Protein AF-A0A924U7W9-F1 (afdb_monomer_lite)

Radius of gyration: 25.16 Å; chains: 1; bounding box: 61×23×74 Å

Secondary structure (DSSP, 8-state):
----PPP--------TTHHHHHHHHHHHHHHHHHHHHHHHHHHHHHHHHHHHHHSTT---HHHHHHHHHHHHHHHHHGGG--

Structure (mmCIF, N/CA/C/O backbone):
data_AF-A0A924U7W9-F1
#
_entry.id   AF-A0A924U7W9-F1
#
loop_
_atom_site.group_PDB
_atom_site.id
_atom_site.type_symbol
_atom_site.label_atom_id
_atom_site.label_alt_id
_atom_site.label_comp_id
_atom_site.label_asym_id
_atom_site.label_entity_id
_atom_site.label_seq_id
_atom_site.pdbx_PDB_ins_code
_atom_site.Cartn_x
_atom_site.Cartn_y
_atom_site.Cartn_z
_atom_site.occupancy
_atom_site.B_iso_or_equiv
_atom_site.auth_seq_id
_atom_site.auth_comp_id
_atom_site.auth_asym_id
_atom_site.auth_atom_id
_atom_site.pdbx_PDB_model_num
ATOM 1 N N . MET A 1 1 ? 43.965 16.128 -51.311 1.00 59.28 1 MET A N 1
ATOM 2 C CA . MET A 1 1 ? 43.609 14.720 -51.059 1.00 59.28 1 MET A CA 1
ATOM 3 C C . MET A 1 1 ? 43.878 14.453 -49.594 1.00 59.28 1 MET A C 1
ATOM 5 O O . MET A 1 1 ? 45.030 14.272 -49.257 1.00 59.28 1 MET A O 1
ATOM 9 N N . GLU A 1 2 ? 42.858 14.579 -48.749 1.00 62.56 2 GLU A N 1
ATOM 10 C CA . GLU A 1 2 ? 42.710 13.858 -47.471 1.00 62.56 2 GLU A CA 1
ATOM 11 C C . GLU A 1 2 ? 41.320 14.248 -46.945 1.00 62.56 2 GLU A C 1
ATOM 13 O O . GLU A 1 2 ? 41.146 15.082 -46.059 1.00 62.56 2 GLU A O 1
ATOM 18 N N . SER A 1 3 ? 40.286 13.751 -47.619 1.00 64.94 3 SER A N 1
ATOM 19 C CA . SER A 1 3 ? 38.934 13.741 -47.072 1.00 64.94 3 SER A CA 1
ATOM 20 C C . SER A 1 3 ? 38.945 12.757 -45.908 1.00 64.94 3 SER A C 1
ATOM 22 O O . SER A 1 3 ? 38.799 11.554 -46.120 1.00 64.94 3 SER A O 1
ATOM 24 N N . ALA A 1 4 ? 39.207 13.273 -44.705 1.00 67.44 4 ALA A N 1
ATOM 25 C CA . ALA A 1 4 ? 39.150 12.516 -43.467 1.00 67.44 4 ALA A CA 1
ATOM 26 C C . ALA A 1 4 ? 37.767 11.859 -43.361 1.00 67.44 4 ALA A C 1
ATOM 28 O O . ALA A 1 4 ? 36.743 12.534 -43.255 1.00 67.44 4 ALA A O 1
ATOM 29 N N . MET A 1 5 ? 37.750 10.535 -43.476 1.00 74.62 5 MET A N 1
ATOM 30 C CA . MET A 1 5 ? 36.552 9.725 -43.315 1.00 74.62 5 MET A CA 1
ATOM 31 C C . MET A 1 5 ? 36.066 9.892 -41.866 1.00 74.62 5 MET A C 1
ATOM 33 O O . MET A 1 5 ? 36.864 9.670 -40.953 1.00 74.62 5 MET A O 1
ATOM 37 N N . PRO A 1 6 ? 34.806 10.296 -41.620 1.00 73.19 6 PRO A N 1
ATOM 38 C CA . PRO A 1 6 ? 34.272 10.306 -40.266 1.00 73.19 6 PRO A CA 1
ATOM 39 C C . PRO A 1 6 ? 34.270 8.862 -39.756 1.00 73.19 6 PRO A C 1
ATOM 41 O O . PRO A 1 6 ? 33.634 7.992 -40.351 1.00 73.19 6 PRO A O 1
ATOM 44 N N . ILE A 1 7 ? 35.036 8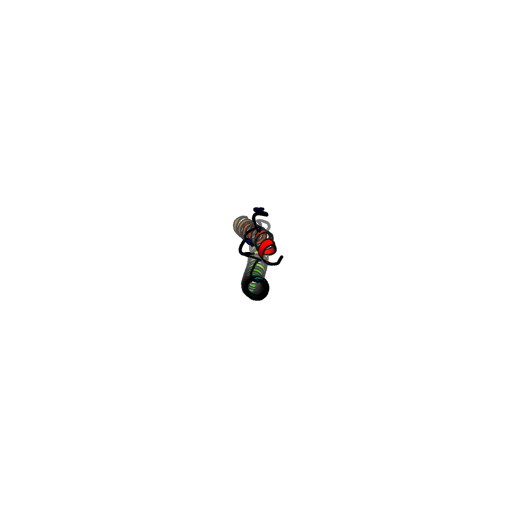.597 -38.695 1.00 75.06 7 ILE A N 1
ATOM 45 C CA . ILE A 1 7 ? 35.002 7.312 -37.995 1.00 75.06 7 ILE A CA 1
ATOM 46 C C . ILE A 1 7 ? 33.554 7.136 -37.508 1.00 75.06 7 ILE A C 1
ATOM 48 O O . ILE A 1 7 ? 33.060 8.035 -36.824 1.00 75.06 7 ILE A O 1
ATOM 52 N N . PRO A 1 8 ? 32.845 6.051 -37.866 1.00 72.75 8 PRO A N 1
ATOM 53 C CA . PRO A 1 8 ? 31.521 5.809 -37.318 1.00 72.75 8 PRO A CA 1
ATOM 54 C C . PRO A 1 8 ? 31.662 5.615 -35.806 1.00 72.75 8 PRO A C 1
ATOM 56 O O . PRO A 1 8 ? 32.307 4.671 -35.349 1.00 72.75 8 PRO A O 1
ATOM 59 N N . GLU A 1 9 ? 31.102 6.547 -35.037 1.00 74.50 9 GLU A N 1
ATOM 60 C CA . GLU A 1 9 ? 30.960 6.405 -33.591 1.00 74.50 9 GLU A CA 1
ATOM 61 C C . GLU A 1 9 ? 30.165 5.112 -33.331 1.00 74.50 9 GLU A C 1
ATOM 63 O O . GLU A 1 9 ? 29.141 4.902 -33.991 1.00 74.50 9 GLU A O 1
ATOM 68 N N . PRO A 1 10 ? 30.612 4.207 -32.442 1.00 70.38 10 PRO A N 1
ATOM 69 C CA . PRO A 1 10 ? 29.806 3.054 -32.075 1.00 70.38 10 PRO A CA 1
ATOM 70 C C . PRO A 1 10 ? 28.514 3.554 -31.425 1.00 70.38 10 PRO A C 1
ATOM 72 O O . PRO A 1 10 ? 28.519 4.039 -30.293 1.00 70.38 10 PRO A O 1
ATOM 75 N N . ASP A 1 11 ? 27.417 3.452 -32.172 1.00 64.94 11 ASP A N 1
ATOM 76 C CA . ASP A 1 11 ? 26.061 3.749 -31.73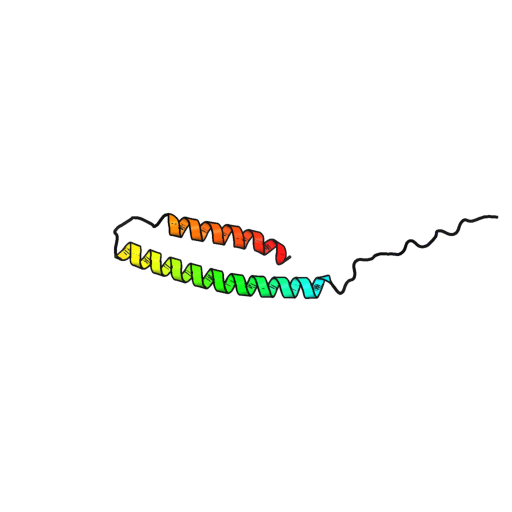0 1.00 64.94 11 ASP A CA 1
ATOM 77 C C . ASP A 1 11 ? 25.698 2.794 -30.588 1.00 64.94 11 ASP A C 1
ATOM 79 O O . ASP A 1 11 ? 25.307 1.648 -30.804 1.00 64.94 11 ASP A O 1
ATOM 83 N N . HIS A 1 12 ? 25.876 3.253 -29.348 1.00 62.62 12 HIS A N 1
ATOM 84 C CA . HIS A 1 12 ? 25.313 2.604 -28.167 1.00 62.62 12 HIS A CA 1
ATOM 85 C C . HIS A 1 12 ? 23.844 3.026 -28.072 1.00 62.62 12 HIS A C 1
ATOM 87 O O . HIS A 1 12 ? 23.433 3.734 -27.150 1.00 62.62 12 HIS A O 1
ATOM 93 N N . GLY A 1 13 ? 23.060 2.642 -29.079 1.00 59.78 13 GLY A N 1
ATOM 94 C CA . GLY A 1 13 ? 21.613 2.737 -29.021 1.00 59.78 13 GLY A CA 1
ATOM 95 C C . GLY A 1 13 ? 21.120 1.897 -27.837 1.00 59.78 13 GLY A C 1
ATOM 96 O O . GLY A 1 13 ? 21.627 0.794 -27.634 1.00 59.78 13 GLY A O 1
ATOM 97 N N . PRO A 1 14 ? 20.179 2.394 -27.017 1.00 61.78 14 PRO A N 1
ATOM 98 C CA . PRO A 1 14 ? 19.691 1.654 -25.860 1.00 61.78 14 PRO A CA 1
ATOM 99 C C . PRO A 1 14 ? 19.123 0.309 -26.319 1.00 61.78 14 PRO A C 1
ATOM 101 O O . PRO A 1 14 ? 18.189 0.288 -27.123 1.00 61.78 14 PRO A O 1
ATOM 104 N N . ASP A 1 15 ? 19.686 -0.795 -25.816 1.00 60.59 15 ASP A N 1
ATOM 105 C CA . ASP A 1 15 ? 19.259 -2.158 -26.132 1.00 60.59 15 ASP A CA 1
ATOM 106 C C . ASP A 1 15 ? 17.728 -2.289 -25.975 1.00 60.59 15 ASP A C 1
ATOM 108 O O . ASP A 1 15 ? 17.205 -2.246 -24.854 1.00 60.59 15 ASP A O 1
ATOM 112 N N . PRO A 1 16 ? 16.962 -2.455 -27.073 1.00 56.06 16 PRO A N 1
ATOM 113 C CA . PRO A 1 16 ? 15.496 -2.380 -27.032 1.00 56.06 16 PRO A CA 1
ATOM 114 C C . PRO A 1 16 ? 14.841 -3.492 -26.202 1.00 56.06 16 PRO A C 1
ATOM 116 O O . PRO A 1 16 ? 13.679 -3.388 -25.804 1.00 56.06 16 PRO A O 1
ATOM 119 N N . HIS A 1 17 ? 15.579 -4.571 -25.945 1.00 53.50 17 HIS A N 1
ATOM 120 C CA . HIS A 1 17 ? 15.071 -5.772 -25.295 1.00 53.50 17 HIS A CA 1
ATOM 121 C C . HIS A 1 17 ? 15.098 -5.706 -23.760 1.00 53.50 17 HIS A C 1
ATOM 123 O O . HIS A 1 17 ? 14.329 -6.429 -23.125 1.00 53.50 17 HIS A O 1
ATOM 129 N N . ASP A 1 18 ? 15.883 -4.804 -23.160 1.00 58.38 18 ASP A N 1
ATOM 130 C CA . ASP A 1 18 ? 16.082 -4.777 -21.702 1.00 58.38 18 ASP A CA 1
ATOM 131 C C . ASP A 1 18 ? 15.014 -3.949 -20.948 1.00 58.38 18 ASP A C 1
ATOM 133 O O . ASP A 1 18 ? 14.816 -4.090 -19.743 1.00 58.38 18 ASP A O 1
ATOM 137 N N . SER A 1 19 ? 14.226 -3.127 -21.656 1.00 70.06 19 SER A N 1
ATOM 138 C CA . SER A 1 19 ? 13.230 -2.239 -21.025 1.00 70.06 19 SER A CA 1
ATOM 139 C C . SER A 1 19 ? 11.827 -2.835 -20.869 1.00 70.06 19 SER A C 1
ATOM 141 O O . SER A 1 19 ? 11.131 -2.504 -19.910 1.00 70.06 19 SER A O 1
ATOM 143 N N . LEU A 1 20 ? 11.363 -3.704 -21.775 1.00 80.38 20 LEU A N 1
ATOM 144 C CA . LEU A 1 20 ? 9.984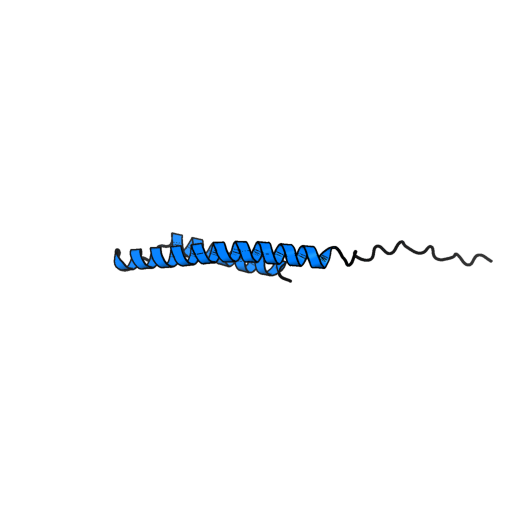 -4.217 -21.703 1.00 80.38 20 LEU A CA 1
ATOM 145 C C . LEU A 1 20 ? 9.823 -5.254 -20.582 1.00 80.38 20 LEU A C 1
ATOM 147 O O . LEU A 1 20 ? 8.913 -5.146 -19.762 1.00 80.38 20 LEU A O 1
ATOM 151 N N . LEU A 1 21 ? 10.722 -6.241 -20.526 1.00 83.12 21 LEU A N 1
ATOM 152 C CA . LEU A 1 21 ? 10.668 -7.313 -19.527 1.00 83.12 21 LEU A CA 1
ATOM 153 C C . LEU A 1 21 ? 10.909 -6.783 -18.110 1.00 83.12 21 LEU A C 1
ATOM 155 O O . LEU A 1 21 ? 10.205 -7.188 -17.187 1.00 83.12 21 LEU A O 1
ATOM 159 N N . MET A 1 22 ? 11.831 -5.830 -17.941 1.00 82.44 22 MET A N 1
ATOM 160 C CA . MET A 1 22 ? 12.094 -5.199 -16.645 1.00 82.44 22 MET A CA 1
ATOM 161 C C . MET A 1 22 ? 10.876 -4.406 -16.140 1.00 82.44 22 MET A C 1
ATOM 163 O O . MET A 1 22 ? 10.519 -4.502 -14.965 1.00 82.44 22 MET A O 1
ATOM 167 N N . ARG A 1 23 ? 10.174 -3.683 -17.027 1.00 82.06 23 ARG A N 1
ATOM 168 C CA . ARG A 1 23 ? 8.924 -2.972 -16.687 1.00 82.06 23 ARG A CA 1
ATOM 169 C C . ARG A 1 23 ? 7.801 -3.939 -16.322 1.00 82.06 23 ARG A C 1
ATOM 171 O O . ARG A 1 23 ? 7.096 -3.717 -15.339 1.00 82.06 23 ARG A O 1
ATOM 178 N N . LEU A 1 24 ? 7.665 -5.041 -17.063 1.00 86.62 24 LEU A N 1
ATOM 179 C CA . LEU A 1 24 ? 6.693 -6.090 -16.747 1.00 86.62 24 LEU A CA 1
ATOM 180 C C . LEU A 1 24 ? 6.987 -6.725 -15.383 1.00 86.62 24 LEU A C 1
ATOM 182 O O . LEU A 1 24 ? 6.083 -6.827 -14.555 1.00 86.62 24 LEU A O 1
ATOM 186 N N . LEU A 1 25 ? 8.243 -7.068 -15.099 1.00 89.19 25 LEU A N 1
ATOM 187 C CA . LEU A 1 25 ? 8.646 -7.610 -13.802 1.00 89.19 25 LEU A CA 1
ATOM 188 C C . LEU A 1 25 ? 8.358 -6.627 -12.657 1.00 89.19 25 LEU A C 1
ATOM 190 O O . LEU A 1 25 ? 7.747 -7.012 -11.658 1.00 89.19 25 LEU A O 1
ATOM 194 N N . ALA A 1 26 ? 8.732 -5.355 -12.817 1.00 87.50 26 ALA A N 1
ATOM 195 C CA . ALA A 1 26 ? 8.437 -4.312 -11.838 1.00 87.50 26 ALA A CA 1
ATOM 196 C C . ALA A 1 26 ? 6.924 -4.184 -11.588 1.00 87.50 26 ALA A C 1
ATOM 198 O O . ALA A 1 26 ? 6.496 -4.135 -10.434 1.00 87.50 26 ALA A O 1
ATOM 199 N N . SER A 1 27 ? 6.104 -4.220 -12.645 1.00 89.00 27 SER A N 1
ATOM 200 C CA . SER A 1 27 ? 4.643 -4.149 -12.526 1.00 89.00 27 SER A CA 1
ATOM 201 C C . SER A 1 27 ? 4.051 -5.321 -11.732 1.00 89.00 27 SER A C 1
ATOM 203 O O . SER A 1 27 ? 3.177 -5.107 -10.891 1.00 89.00 27 SER A O 1
ATOM 205 N N . VAL A 1 28 ? 4.572 -6.540 -11.919 1.00 92.62 28 VAL A N 1
ATOM 206 C CA . VAL A 1 28 ? 4.133 -7.735 -11.180 1.00 92.62 28 VAL A CA 1
ATOM 207 C C . VAL A 1 28 ? 4.518 -7.633 -9.705 1.00 92.62 28 VAL A C 1
ATOM 209 O O . VAL A 1 28 ? 3.686 -7.890 -8.836 1.00 92.62 28 VAL A O 1
ATOM 212 N N . ILE A 1 29 ? 5.746 -7.205 -9.400 1.00 92.81 29 ILE A N 1
ATOM 213 C CA . ILE A 1 29 ? 6.199 -7.021 -8.012 1.00 92.81 29 ILE A CA 1
ATOM 214 C C . ILE A 1 29 ? 5.329 -5.975 -7.304 1.00 92.81 29 ILE A C 1
ATOM 216 O O . ILE A 1 29 ? 4.855 -6.209 -6.190 1.00 92.81 29 ILE A O 1
ATOM 220 N N . ILE A 1 30 ? 5.066 -4.843 -7.964 1.00 90.75 30 ILE A N 1
ATOM 221 C CA . ILE A 1 30 ? 4.203 -3.782 -7.432 1.00 90.75 30 ILE A CA 1
ATOM 222 C C . ILE A 1 30 ? 2.779 -4.303 -7.227 1.00 90.75 30 ILE A C 1
ATOM 224 O O . ILE A 1 30 ? 2.200 -4.039 -6.176 1.00 90.75 30 ILE A O 1
ATOM 228 N N . ALA A 1 31 ? 2.235 -5.095 -8.156 1.00 90.25 31 ALA A N 1
ATOM 229 C CA . ALA A 1 31 ? 0.914 -5.710 -8.014 1.00 90.25 31 ALA A CA 1
ATOM 230 C C . ALA A 1 31 ? 0.826 -6.635 -6.786 1.00 90.25 31 ALA A C 1
ATOM 232 O O . ALA A 1 31 ? -0.144 -6.564 -6.026 1.00 90.25 31 ALA A O 1
ATOM 233 N N . VAL A 1 32 ? 1.858 -7.446 -6.535 1.00 93.81 32 VAL A N 1
ATOM 234 C CA . VAL A 1 32 ? 1.935 -8.293 -5.332 1.00 93.81 32 VAL A CA 1
ATOM 235 C C . VAL A 1 32 ? 2.001 -7.434 -4.067 1.00 93.81 32 VAL A C 1
ATOM 237 O O . VAL A 1 32 ? 1.251 -7.671 -3.119 1.00 93.81 32 VAL A O 1
ATOM 240 N N . MET A 1 33 ? 2.838 -6.393 -4.052 1.00 92.69 33 MET A N 1
ATOM 241 C CA . MET A 1 33 ? 2.912 -5.480 -2.909 1.00 92.69 33 MET A CA 1
ATOM 242 C C . MET A 1 33 ? 1.588 -4.734 -2.668 1.00 92.69 33 MET A C 1
ATOM 244 O O . MET A 1 33 ? 1.200 -4.542 -1.515 1.00 92.69 33 MET A O 1
ATOM 248 N N . LEU A 1 34 ? 0.858 -4.365 -3.728 1.00 91.19 34 LEU A N 1
ATOM 249 C CA . LEU A 1 34 ? -0.480 -3.770 -3.637 1.00 91.19 34 LEU A CA 1
ATOM 250 C C . LEU A 1 34 ? -1.496 -4.727 -3.004 1.00 91.19 34 LEU A C 1
ATOM 252 O O . LEU A 1 34 ? -2.282 -4.294 -2.164 1.00 91.19 34 LEU A O 1
ATOM 256 N N . SER A 1 35 ? -1.467 -6.013 -3.358 1.00 92.19 35 SER A N 1
ATOM 257 C CA . SER A 1 35 ? -2.343 -7.027 -2.753 1.00 92.19 35 SER A CA 1
ATOM 258 C C . SER A 1 35 ? -2.100 -7.167 -1.243 1.00 92.19 35 SER A C 1
ATOM 260 O O . SER A 1 35 ? -3.043 -7.209 -0.442 1.00 92.19 35 SER A O 1
ATOM 262 N N . ILE A 1 36 ? -0.831 -7.130 -0.827 1.00 93.56 36 ILE A N 1
ATOM 263 C CA . ILE A 1 36 ? -0.460 -7.123 0.594 1.00 93.56 36 ILE A CA 1
ATOM 264 C C . ILE A 1 36 ? -0.953 -5.836 1.268 1.00 93.56 36 ILE A C 1
ATOM 266 O O . ILE A 1 36 ? -1.584 -5.897 2.325 1.00 93.56 36 ILE A O 1
ATOM 270 N N . ALA A 1 37 ? -0.724 -4.673 0.650 1.00 90.69 37 ALA A N 1
ATOM 271 C CA . ALA A 1 37 ? -1.173 -3.390 1.184 1.00 90.69 37 ALA A CA 1
ATOM 272 C C . ALA A 1 37 ? -2.699 -3.346 1.361 1.00 90.69 37 ALA A C 1
ATOM 274 O O . ALA A 1 37 ? -3.177 -2.896 2.400 1.00 90.69 37 ALA A O 1
ATOM 275 N N . GLN A 1 38 ? -3.466 -3.866 0.399 1.00 90.81 38 GLN A N 1
ATOM 276 C CA . GLN A 1 38 ? -4.924 -3.971 0.499 1.00 90.81 38 GLN A CA 1
ATOM 277 C C . GLN A 1 38 ? -5.357 -4.861 1.663 1.00 90.81 38 GLN A C 1
ATOM 279 O O . GLN A 1 38 ? -6.227 -4.468 2.437 1.00 90.81 38 GLN A O 1
ATOM 284 N N . THR A 1 39 ? -4.726 -6.023 1.834 1.00 93.94 39 THR A N 1
ATOM 285 C CA . THR A 1 39 ? -5.014 -6.919 2.965 1.00 93.94 39 THR A CA 1
ATOM 286 C C . THR A 1 39 ? -4.780 -6.217 4.305 1.00 93.94 39 THR A C 1
ATOM 288 O O . THR A 1 39 ? -5.621 -6.289 5.203 1.00 93.94 39 THR A O 1
ATOM 291 N N . ILE A 1 40 ? -3.671 -5.481 4.429 1.00 90.19 40 ILE A N 1
ATOM 292 C CA . ILE A 1 40 ? -3.353 -4.702 5.633 1.00 90.19 40 ILE A CA 1
ATOM 293 C C . ILE A 1 40 ? -4.388 -3.595 5.849 1.00 90.19 40 ILE A C 1
ATOM 295 O O . ILE A 1 40 ? -4.875 -3.436 6.966 1.00 90.19 40 ILE A O 1
ATOM 299 N N . LEU A 1 41 ? -4.765 -2.859 4.801 1.00 90.50 41 LEU A N 1
ATOM 300 C CA . LEU A 1 41 ? -5.782 -1.811 4.895 1.00 90.50 41 LEU A CA 1
ATOM 301 C C . LEU A 1 41 ? -7.127 -2.376 5.356 1.00 90.50 41 LEU A C 1
ATOM 303 O O . LEU A 1 41 ? -7.724 -1.819 6.274 1.00 90.50 41 LEU A O 1
ATOM 307 N N . TYR A 1 42 ? -7.564 -3.509 4.803 1.00 91.62 42 TYR A N 1
ATOM 308 C CA . TYR A 1 42 ? -8.778 -4.183 5.263 1.00 91.62 42 TYR A CA 1
ATOM 309 C C . TYR A 1 42 ? -8.686 -4.577 6.735 1.00 91.62 42 TYR A C 1
ATOM 311 O O . TYR A 1 42 ? -9.605 -4.286 7.503 1.00 91.62 42 TYR A O 1
ATOM 319 N N . ALA A 1 43 ? -7.568 -5.171 7.157 1.00 92.38 43 ALA A N 1
ATOM 320 C CA . ALA A 1 43 ? -7.353 -5.514 8.558 1.00 92.38 43 ALA A CA 1
ATOM 321 C C . ALA A 1 43 ? -7.409 -4.269 9.461 1.00 92.38 43 ALA A C 1
ATOM 323 O O . ALA A 1 43 ? -8.077 -4.282 10.495 1.00 92.38 43 ALA A O 1
ATOM 324 N N . MET A 1 44 ? -6.777 -3.165 9.054 1.00 89.75 44 MET A N 1
ATOM 325 C CA . MET A 1 44 ? -6.800 -1.900 9.791 1.00 89.75 44 MET A CA 1
ATOM 326 C C . MET A 1 44 ? -8.209 -1.313 9.886 1.00 89.75 44 MET A C 1
ATOM 328 O O . MET A 1 44 ? -8.601 -0.855 10.959 1.00 89.75 44 MET A O 1
ATOM 332 N N . THR A 1 45 ? -8.990 -1.353 8.806 1.00 89.12 45 THR A N 1
ATOM 333 C CA . THR A 1 45 ? -10.390 -0.911 8.810 1.00 89.12 45 THR A CA 1
ATOM 334 C C . THR A 1 45 ? -11.231 -1.747 9.770 1.00 89.12 45 THR A C 1
ATOM 336 O O . THR A 1 45 ? -11.987 -1.179 10.557 1.00 89.12 45 THR A O 1
ATOM 339 N N . VAL A 1 46 ? -11.068 -3.073 9.767 1.00 92.19 46 VAL A N 1
ATOM 340 C CA . VAL A 1 46 ? -11.774 -3.970 10.698 1.00 92.19 46 VAL A CA 1
ATOM 341 C C . VAL A 1 46 ? -11.384 -3.671 12.147 1.00 92.19 46 VAL A C 1
ATOM 343 O O . VAL A 1 46 ? -12.259 -3.522 12.999 1.00 92.19 46 VAL A O 1
ATOM 346 N N . VAL A 1 47 ? -10.090 -3.517 12.438 1.00 88.62 47 VAL A N 1
ATOM 347 C CA . VAL A 1 47 ? -9.609 -3.176 13.787 1.00 88.62 47 VAL A CA 1
ATOM 348 C C . VAL A 1 47 ? -10.168 -1.829 14.242 1.00 88.62 47 VAL A C 1
ATOM 350 O O . VAL A 1 47 ? -10.705 -1.735 15.344 1.00 88.62 47 VAL A O 1
ATOM 353 N N . GLN A 1 48 ? -10.100 -0.796 13.400 1.00 85.69 48 GLN A N 1
ATOM 354 C CA . GLN A 1 48 ? -10.663 0.521 13.705 1.00 85.69 48 GLN A CA 1
ATOM 355 C C . GLN A 1 48 ? -12.171 0.438 13.976 1.00 85.69 48 GLN A C 1
ATOM 357 O O . GLN A 1 48 ? -12.658 1.061 14.918 1.00 85.69 48 GLN A O 1
ATOM 362 N N . PHE A 1 49 ? -12.905 -0.352 13.191 1.00 87.62 49 PHE A N 1
ATOM 363 C CA . PHE A 1 49 ? -14.340 -0.556 13.368 1.00 87.62 49 PHE A CA 1
ATOM 364 C C . PHE A 1 49 ? -14.662 -1.207 14.722 1.00 87.62 49 PHE A C 1
ATOM 366 O O . PHE A 1 49 ? -15.495 -0.698 15.472 1.00 87.62 49 PHE A O 1
ATOM 373 N N . ILE A 1 50 ? -13.940 -2.270 15.095 1.00 89.38 50 ILE A N 1
ATOM 374 C CA . ILE A 1 50 ? -14.077 -2.922 16.410 1.00 89.38 50 ILE A CA 1
ATOM 375 C C . ILE A 1 50 ? -13.729 -1.946 17.546 1.00 89.38 50 ILE A C 1
ATOM 377 O O . ILE A 1 50 ? -14.419 -1.903 18.571 1.00 89.38 50 ILE A O 1
ATOM 381 N N . LEU A 1 51 ? -12.683 -1.133 17.373 1.00 85.00 51 LEU A N 1
ATOM 382 C CA . LEU A 1 51 ? -12.283 -0.128 18.357 1.00 85.00 51 LEU A CA 1
ATOM 383 C C . LEU A 1 51 ? -13.338 0.968 18.526 1.00 85.00 51 LEU A C 1
ATOM 385 O O . LEU A 1 51 ? -13.598 1.337 19.666 1.00 85.00 51 LEU A O 1
ATOM 389 N N . MET A 1 52 ? -13.978 1.443 17.452 1.00 84.25 52 MET A N 1
ATOM 390 C CA . MET A 1 52 ? -15.086 2.409 17.542 1.00 84.25 52 MET A CA 1
ATOM 391 C C . MET A 1 52 ? -16.311 1.824 18.252 1.00 84.25 52 MET A C 1
ATOM 393 O O . MET A 1 52 ? -16.972 2.532 19.009 1.00 84.25 52 MET A O 1
ATOM 397 N N . LEU A 1 53 ? -16.600 0.533 18.052 1.00 86.44 53 LEU A N 1
ATOM 398 C CA . LEU A 1 53 ? -17.684 -0.151 18.765 1.00 86.44 53 LEU A CA 1
ATOM 399 C C . LEU A 1 53 ? -17.382 -0.319 20.260 1.00 86.44 53 LEU A C 1
ATOM 401 O O . LEU A 1 53 ? -18.281 -0.203 21.090 1.00 86.44 53 LEU A O 1
ATOM 405 N N . THR A 1 54 ? -16.120 -0.575 20.612 1.00 83.44 54 THR A N 1
ATOM 406 C CA . THR A 1 54 ? -15.715 -0.833 22.005 1.00 83.44 54 THR A CA 1
ATOM 407 C C . THR A 1 54 ? -15.431 0.456 22.780 1.00 83.44 54 THR A C 1
ATOM 409 O O . THR A 1 54 ? -15.692 0.544 23.979 1.00 83.44 54 THR A O 1
ATOM 412 N N . ARG A 1 55 ? -14.869 1.469 22.116 1.00 69.06 55 ARG A N 1
ATOM 413 C CA . ARG A 1 55 ? -14.477 2.753 22.701 1.00 69.06 55 ARG A CA 1
ATOM 414 C C . ARG A 1 55 ? -15.200 3.864 21.947 1.00 69.06 55 ARG A C 1
ATOM 416 O O . ARG A 1 55 ? -14.862 4.160 20.805 1.00 69.06 55 ARG A O 1
ATOM 423 N N . ARG A 1 56 ? -16.171 4.509 22.605 1.00 59.19 56 ARG A N 1
ATOM 424 C CA . ARG A 1 56 ? -16.814 5.728 22.091 1.00 59.19 56 ARG A CA 1
ATOM 425 C C . ARG A 1 56 ? -15.745 6.802 21.821 1.00 59.19 56 ARG A C 1
ATOM 427 O O . ARG A 1 56 ? -15.198 7.386 22.751 1.00 59.19 56 ARG A O 1
ATOM 434 N N . ASP A 1 57 ? -15.501 7.042 20.534 1.00 60.16 57 ASP A N 1
ATOM 435 C CA . ASP A 1 57 ? -15.039 8.311 19.954 1.00 60.16 57 ASP A CA 1
ATOM 436 C C . ASP A 1 57 ? -13.554 8.713 20.070 1.00 60.16 57 ASP A C 1
ATOM 438 O O . ASP A 1 57 ? -13.206 9.892 20.081 1.00 60.16 57 ASP A O 1
ATOM 442 N N . ARG A 1 58 ? -12.618 7.758 20.105 1.00 61.41 58 ARG A N 1
ATOM 443 C CA . ARG A 1 58 ? -11.189 8.082 19.906 1.00 61.41 58 ARG A CA 1
ATOM 444 C C . ARG A 1 58 ? -10.638 7.311 18.707 1.00 61.41 58 ARG A C 1
ATOM 446 O O . ARG A 1 58 ? -10.272 6.147 18.872 1.00 61.41 58 ARG A O 1
ATOM 453 N N . PRO A 1 59 ? -10.572 7.919 17.505 1.00 64.44 59 PRO A N 1
ATOM 454 C CA . PRO A 1 59 ? -9.892 7.293 16.379 1.00 64.44 59 PRO A CA 1
ATOM 455 C C . PRO A 1 59 ? -8.426 7.032 16.745 1.00 64.44 59 PRO A C 1
ATOM 457 O O . PRO A 1 59 ? -7.746 7.915 17.272 1.00 64.44 59 PRO A O 1
ATOM 460 N N . ASN A 1 60 ? -7.942 5.811 16.500 1.00 75.75 60 ASN A N 1
ATOM 461 C CA . ASN A 1 60 ? -6.574 5.448 16.851 1.00 75.75 60 ASN A CA 1
ATOM 462 C C . ASN A 1 60 ? -5.579 6.132 15.898 1.00 75.75 60 ASN A C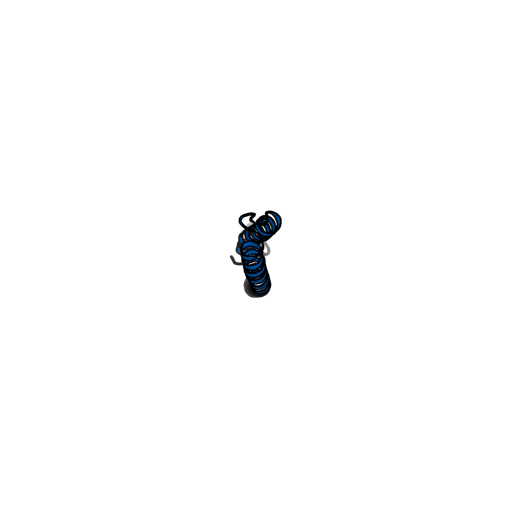 1
ATOM 464 O O . ASN A 1 60 ? -5.456 5.758 14.729 1.00 75.75 60 ASN A O 1
ATOM 468 N N . VAL A 1 61 ? -4.870 7.137 16.414 1.00 77.62 61 VAL A N 1
ATOM 469 C CA . VAL A 1 61 ? -3.943 7.995 15.657 1.00 77.62 61 VAL A CA 1
ATOM 470 C C . VAL A 1 61 ? -2.817 7.188 15.002 1.00 77.62 61 VAL A C 1
ATOM 472 O O . VAL A 1 61 ? -2.393 7.512 13.894 1.00 77.62 61 VAL A O 1
ATOM 475 N N . GLU A 1 62 ? -2.396 6.092 15.638 1.00 83.19 62 GLU A N 1
ATOM 476 C CA . GLU A 1 62 ? -1.355 5.198 15.118 1.00 83.19 62 GLU A CA 1
ATOM 477 C C . GLU A 1 62 ? -1.812 4.426 13.874 1.00 83.19 62 GLU A C 1
ATOM 479 O O . GLU A 1 62 ? -1.062 4.303 12.902 1.00 83.19 62 GLU A O 1
ATOM 484 N N . LEU A 1 63 ? -3.068 3.963 13.854 1.00 82.88 63 LEU A N 1
ATOM 485 C CA . LEU A 1 63 ? -3.648 3.312 12.675 1.00 82.88 63 LEU A CA 1
ATOM 486 C C . LEU A 1 63 ? -3.763 4.309 11.513 1.00 82.88 63 LEU A C 1
ATOM 488 O O . LEU A 1 63 ? -3.412 3.985 10.379 1.00 82.88 63 LEU A O 1
ATOM 492 N N . ALA A 1 64 ? -4.186 5.545 11.788 1.00 82.81 64 ALA A N 1
ATOM 493 C CA . ALA A 1 64 ? -4.262 6.588 10.765 1.00 82.81 64 ALA A CA 1
ATOM 494 C C . ALA A 1 64 ? -2.878 6.916 10.168 1.00 82.81 64 ALA A C 1
ATOM 496 O O . ALA A 1 64 ? -2.727 7.011 8.946 1.00 82.81 64 ALA A O 1
ATOM 497 N N . TRP A 1 65 ? -1.843 7.021 11.009 1.00 86.25 65 TRP A N 1
ATOM 498 C CA . TRP A 1 65 ? -0.467 7.265 10.565 1.00 86.25 65 TRP A CA 1
ATOM 499 C C . TRP A 1 65 ? 0.120 6.111 9.749 1.00 86.25 65 TRP A C 1
ATOM 501 O O . TRP A 1 65 ? 0.829 6.351 8.767 1.00 86.25 65 TRP A O 1
ATOM 511 N N . ALA A 1 66 ? -0.183 4.863 10.110 1.00 88.50 66 ALA A N 1
ATOM 512 C CA . ALA A 1 66 ? 0.222 3.702 9.323 1.00 88.50 66 ALA A CA 1
ATOM 513 C C . ALA A 1 66 ? -0.403 3.727 7.916 1.00 88.50 66 ALA A C 1
ATOM 515 O O . ALA A 1 66 ? 0.316 3.556 6.930 1.00 88.50 66 ALA A O 1
ATOM 516 N N . GLY A 1 67 ? -1.700 4.037 7.813 1.00 88.19 67 GLY A N 1
ATOM 517 C CA . GLY A 1 67 ? -2.402 4.145 6.531 1.00 88.19 67 GLY A CA 1
ATOM 518 C C . GLY A 1 67 ? -1.826 5.255 5.651 1.00 88.19 67 GLY A C 1
ATOM 519 O O . GLY A 1 67 ? -1.592 5.048 4.461 1.00 88.19 67 GLY A O 1
ATOM 520 N N . LYS A 1 68 ? -1.489 6.406 6.249 1.00 91.25 68 LYS A N 1
ATOM 521 C CA . LYS A 1 68 ? -0.821 7.507 5.541 1.00 91.25 68 LYS A CA 1
ATOM 522 C C . LYS A 1 68 ? 0.531 7.087 4.958 1.00 91.25 68 LYS A C 1
ATOM 524 O O . LYS A 1 68 ? 0.807 7.373 3.797 1.00 91.25 68 LYS A O 1
ATOM 529 N N . ARG A 1 69 ? 1.370 6.395 5.737 1.00 92.50 69 ARG A N 1
ATOM 530 C CA . ARG A 1 69 ? 2.687 5.925 5.263 1.00 92.50 69 ARG A CA 1
ATOM 531 C C . ARG A 1 69 ? 2.561 4.922 4.114 1.00 92.50 69 ARG A C 1
ATOM 533 O O . ARG A 1 69 ? 3.357 4.981 3.180 1.00 92.50 69 ARG A O 1
ATOM 540 N N . LEU A 1 70 ? 1.555 4.045 4.160 1.00 91.81 70 LEU A N 1
ATOM 541 C CA . LEU A 1 70 ? 1.241 3.128 3.059 1.00 91.81 70 LEU A CA 1
ATOM 542 C C . LEU A 1 70 ? 0.797 3.885 1.800 1.00 91.81 70 LEU A C 1
ATOM 544 O O . LEU A 1 70 ? 1.260 3.568 0.707 1.00 91.81 70 LEU A O 1
ATOM 548 N N . GLY A 1 71 ? -0.036 4.919 1.948 1.00 89.94 71 GLY A N 1
ATOM 549 C CA . GLY A 1 71 ? -0.430 5.795 0.842 1.00 89.94 71 GLY A CA 1
ATOM 550 C C . GLY A 1 71 ? 0.755 6.535 0.212 1.00 89.94 71 GLY A C 1
ATOM 551 O O . GLY A 1 71 ? 0.900 6.538 -1.010 1.00 89.94 71 GLY A O 1
ATOM 552 N N . ASP A 1 72 ? 1.651 7.091 1.036 1.00 93.50 72 ASP A N 1
ATOM 553 C CA . ASP A 1 72 ? 2.871 7.766 0.570 1.00 93.50 72 ASP A CA 1
ATOM 554 C C . ASP A 1 72 ? 3.805 6.796 -0.180 1.00 93.50 72 ASP A C 1
ATOM 556 O O . ASP A 1 72 ? 4.460 7.185 -1.150 1.00 93.50 72 ASP A O 1
ATOM 560 N N . TRP A 1 73 ? 3.877 5.531 0.250 1.00 91.69 73 TRP A N 1
ATOM 561 C CA . TRP A 1 73 ? 4.605 4.488 -0.474 1.00 91.69 73 TRP A CA 1
ATOM 562 C C . TRP A 1 73 ? 3.936 4.167 -1.815 1.00 91.69 73 TRP A C 1
ATOM 564 O O . TRP A 1 73 ? 4.615 4.181 -2.839 1.00 91.69 73 TRP A O 1
ATOM 574 N N . LEU A 1 74 ? 2.615 3.965 -1.839 1.00 90.00 74 LEU A N 1
ATOM 575 C CA . LEU A 1 74 ? 1.879 3.645 -3.064 1.00 90.00 74 LEU A CA 1
ATOM 576 C C . LEU A 1 74 ? 2.051 4.731 -4.136 1.00 90.00 74 LEU A C 1
ATOM 578 O O . LEU A 1 74 ? 2.368 4.415 -5.282 1.00 90.00 74 LEU A O 1
ATOM 582 N N . ALA A 1 75 ? 1.926 6.004 -3.752 1.00 91.25 75 ALA A N 1
ATOM 583 C CA . ALA A 1 75 ? 2.124 7.135 -4.658 1.00 91.25 75 ALA A CA 1
ATOM 584 C C . ALA A 1 75 ? 3.536 7.156 -5.273 1.00 91.25 75 ALA A C 1
ATOM 586 O O . ALA A 1 75 ? 3.707 7.490 -6.450 1.00 91.25 75 ALA A O 1
ATOM 587 N N . LYS A 1 76 ? 4.558 6.766 -4.499 1.00 88.06 76 LYS A N 1
ATOM 588 C CA . LYS A 1 76 ? 5.933 6.621 -5.000 1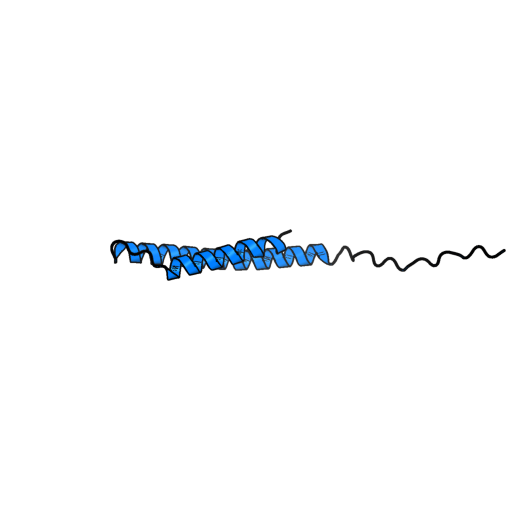.00 88.06 76 LYS A CA 1
ATOM 589 C C . LYS A 1 76 ? 6.062 5.425 -5.945 1.00 88.06 76 LYS A C 1
ATOM 591 O O . LYS A 1 76 ? 6.707 5.564 -6.982 1.00 88.06 76 LYS A O 1
ATOM 596 N N . SER A 1 77 ? 5.426 4.297 -5.629 1.00 87.25 77 SER A N 1
ATOM 597 C CA . SER A 1 77 ? 5.476 3.069 -6.433 1.00 87.25 77 SER A CA 1
ATOM 598 C C . SER A 1 77 ? 4.920 3.251 -7.847 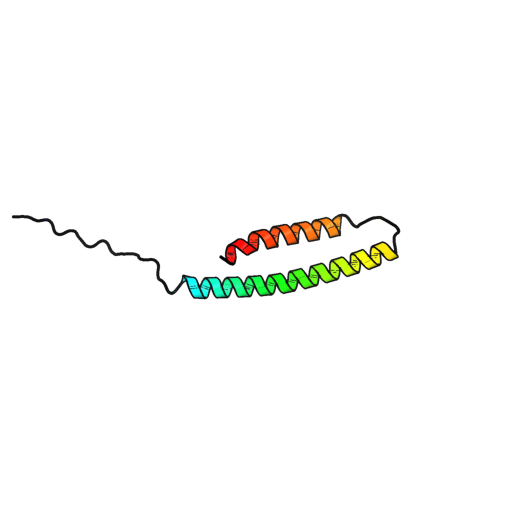1.00 87.25 77 SER A C 1
ATOM 600 O O . SER A 1 77 ? 5.442 2.654 -8.784 1.00 87.25 77 SER A O 1
ATOM 602 N N . THR A 1 78 ? 3.941 4.141 -8.043 1.00 86.50 78 THR A N 1
ATOM 603 C CA . THR A 1 78 ? 3.395 4.481 -9.373 1.00 86.50 78 THR A CA 1
ATOM 604 C C . THR A 1 78 ? 4.434 4.961 -10.383 1.00 86.50 78 THR A C 1
ATOM 606 O O . THR A 1 78 ? 4.220 4.827 -11.583 1.00 86.50 78 THR A O 1
ATOM 609 N N . ARG A 1 79 ? 5.581 5.475 -9.927 1.00 83.06 79 ARG A N 1
ATOM 610 C CA . ARG A 1 79 ? 6.673 5.888 -10.821 1.00 83.06 79 ARG A CA 1
ATOM 611 C C . ARG A 1 79 ? 7.349 4.719 -11.531 1.00 83.06 79 ARG A C 1
ATOM 613 O O . ARG A 1 79 ? 7.894 4.923 -12.600 1.00 83.06 79 ARG A O 1
ATOM 620 N N . TYR A 1 80 ? 7.309 3.522 -10.954 1.00 81.88 80 TYR A N 1
ATOM 621 C CA . TYR A 1 80 ? 7.885 2.316 -11.556 1.00 81.88 80 TYR A CA 1
ATOM 622 C C . TYR A 1 80 ? 6.910 1.601 -12.507 1.00 81.88 80 TYR A C 1
ATOM 624 O O . TYR A 1 80 ? 7.278 0.610 -13.131 1.00 81.88 80 TYR A O 1
ATOM 632 N N . LEU A 1 81 ? 5.661 2.077 -12.596 1.00 75.31 81 LEU A N 1
ATOM 633 C CA . LEU A 1 81 ? 4.638 1.568 -13.516 1.00 75.31 81 LEU A CA 1
ATOM 634 C C . LEU A 1 81 ? 4.664 2.272 -14.886 1.00 75.31 81 LEU A C 1
ATOM 636 O O . LEU A 1 81 ? 4.020 1.788 -15.815 1.00 75.31 81 LEU A O 1
ATOM 640 N N . THR A 1 82 ? 5.381 3.393 -15.013 1.00 69.19 82 THR A N 1
ATOM 641 C CA . THR A 1 82 ? 5.543 4.153 -16.262 1.00 69.19 82 THR A CA 1
ATOM 642 C C . THR A 1 82 ? 6.937 3.971 -16.826 1.00 69.19 82 THR A C 1
ATOM 644 O O . THR A 1 82 ? 7.018 3.922 -18.072 1.00 69.19 82 THR A O 1
#

pLDDT: mean 80.94, std 11.68, range [53.5, 93.94]

Foldseek 3Di:
DCPPDPDPDPPPPPPPPPPPVQLVVLVVVLVVVVVVLVVVVVVLVVVQVVCCVVDPDDRDVVSVVVNVVSVVVNVVSVVSND

Sequence (82 aa):
MESAMPIPEPDHGPDPHDSLLMRLLASVIIAVMLSIAQTILYAMTVVQFILMLTRRDRPNVELAWAGKRLGDWLAKSTRYLT